Protein AF-A0A920RGD0-F1 (afdb_monomer_lite)

Structure (mmCIF, N/CA/C/O backbone):
data_AF-A0A920RGD0-F1
#
_entry.id   AF-A0A920RGD0-F1
#
loop_
_atom_site.group_PDB
_atom_site.id
_atom_site.type_symbol
_atom_si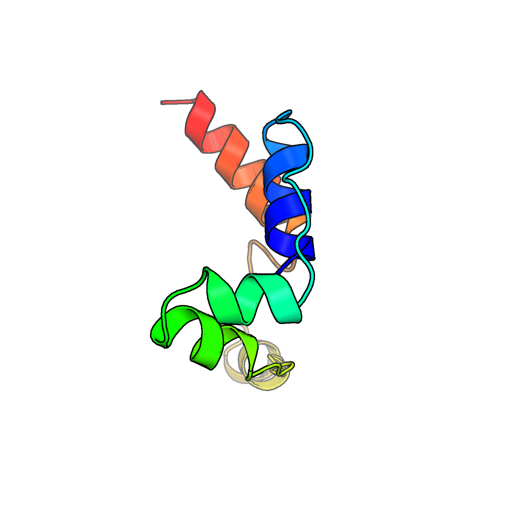te.label_atom_id
_atom_site.label_alt_id
_atom_site.label_comp_id
_atom_site.label_asym_id
_atom_site.label_entity_id
_atom_site.label_seq_id
_atom_site.pdbx_PDB_ins_code
_atom_site.Cartn_x
_atom_site.Cartn_y
_atom_site.Cartn_z
_atom_site.occupancy
_atom_site.B_iso_or_equiv
_atom_site.auth_seq_id
_atom_site.auth_comp_id
_atom_site.auth_asym_id
_atom_site.auth_atom_id
_atom_site.pdbx_PDB_model_num
ATOM 1 N N . MET A 1 1 ? 3.380 -2.016 -4.009 1.00 84.19 1 MET A N 1
ATOM 2 C CA . MET A 1 1 ? 3.411 -0.537 -3.965 1.00 84.19 1 MET A CA 1
ATOM 3 C C . MET A 1 1 ? 2.496 0.115 -4.984 1.00 84.19 1 MET A C 1
ATOM 5 O O . MET A 1 1 ? 1.741 0.980 -4.580 1.00 84.19 1 MET A O 1
ATOM 9 N N . THR A 1 2 ? 2.504 -0.288 -6.259 1.00 91.31 2 THR A N 1
ATOM 10 C CA . THR A 1 2 ? 1.645 0.315 -7.302 1.00 91.31 2 THR A CA 1
ATOM 11 C C . THR A 1 2 ? 0.172 0.431 -6.900 1.00 91.31 2 THR A C 1
ATOM 13 O O . THR A 1 2 ? -0.388 1.519 -6.944 1.00 91.31 2 THR A O 1
ATOM 16 N N . ASP A 1 3 ? -0.418 -0.667 -6.424 1.00 91.81 3 ASP A N 1
ATOM 17 C CA . ASP A 1 3 ? -1.823 -0.722 -5.999 1.00 91.81 3 ASP A CA 1
ATOM 18 C C . ASP A 1 3 ? -2.163 0.289 -4.885 1.00 91.81 3 ASP A C 1
ATOM 20 O O . ASP A 1 3 ? -3.183 0.966 -4.944 1.00 91.81 3 ASP A O 1
ATOM 24 N N . PHE A 1 4 ? -1.249 0.492 -3.929 1.00 94.12 4 PHE A N 1
ATOM 25 C CA . PHE A 1 4 ? -1.416 1.490 -2.870 1.00 94.12 4 PHE A CA 1
ATOM 26 C C . PHE A 1 4 ? -1.557 2.909 -3.437 1.00 94.12 4 PHE A C 1
ATOM 28 O O . PHE A 1 4 ? -2.473 3.633 -3.058 1.00 94.12 4 PHE A O 1
ATOM 35 N N . PHE A 1 5 ? -0.683 3.302 -4.371 1.00 94.62 5 PHE A N 1
ATOM 36 C CA . PHE A 1 5 ? -0.729 4.637 -4.976 1.00 94.62 5 PHE A CA 1
ATOM 37 C C . PHE A 1 5 ? -1.957 4.835 -5.868 1.00 94.62 5 PHE A C 1
ATOM 39 O O . PHE A 1 5 ? -2.515 5.929 -5.897 1.00 94.62 5 PHE A O 1
ATOM 46 N N . PHE A 1 6 ? -2.404 3.790 -6.567 1.00 95.75 6 PHE A N 1
ATOM 47 C CA . PHE A 1 6 ? -3.629 3.848 -7.364 1.00 95.75 6 PHE A CA 1
ATOM 48 C C . PHE A 1 6 ? -4.867 4.018 -6.488 1.00 95.75 6 PHE A C 1
ATOM 50 O O . PHE A 1 6 ? -5.686 4.894 -6.759 1.00 95.75 6 PHE A O 1
ATOM 57 N N . GLN A 1 7 ? -4.982 3.240 -5.411 1.00 96.06 7 GLN A N 1
ATOM 58 C CA . GLN A 1 7 ? -6.098 3.366 -4.476 1.00 96.06 7 GLN A CA 1
ATOM 59 C C . GLN A 1 7 ? -6.084 4.710 -3.740 1.00 96.06 7 GLN A C 1
ATOM 61 O O . GLN A 1 7 ? -7.143 5.309 -3.563 1.00 96.06 7 GLN A O 1
ATOM 66 N N . ALA A 1 8 ? -4.905 5.229 -3.385 1.00 95.19 8 ALA A N 1
ATOM 67 C CA . ALA A 1 8 ? -4.769 6.567 -2.816 1.00 95.19 8 ALA A CA 1
ATOM 68 C C . ALA A 1 8 ? -5.275 7.649 -3.784 1.00 95.19 8 ALA A C 1
ATOM 70 O O . ALA A 1 8 ? -6.104 8.474 -3.404 1.00 95.19 8 ALA A O 1
ATOM 71 N N . ALA A 1 9 ? -4.816 7.622 -5.042 1.00 95.88 9 ALA A N 1
ATOM 72 C CA . ALA A 1 9 ? -5.234 8.585 -6.059 1.00 95.88 9 ALA A CA 1
ATOM 73 C C . ALA A 1 9 ? -6.747 8.521 -6.305 1.00 95.88 9 ALA A C 1
ATOM 75 O O . ALA A 1 9 ? -7.412 9.554 -6.279 1.00 95.88 9 ALA A O 1
ATOM 76 N N . ALA A 1 10 ? -7.300 7.313 -6.444 1.00 95.38 10 ALA A N 1
ATOM 77 C CA . ALA A 1 10 ? -8.736 7.108 -6.608 1.00 95.38 10 ALA A CA 1
ATOM 78 C C . ALA A 1 10 ? -9.541 7.650 -5.414 1.00 95.38 10 ALA A C 1
ATOM 80 O O . ALA A 1 10 ? -10.534 8.344 -5.613 1.00 95.38 10 ALA A O 1
ATOM 81 N N . SER A 1 11 ? -9.089 7.390 -4.183 1.00 94.69 11 SER A N 1
ATOM 82 C CA . SER A 1 11 ? -9.776 7.840 -2.962 1.00 94.69 11 SER A CA 1
ATOM 83 C C . SER A 1 11 ? -9.773 9.363 -2.803 1.00 94.69 11 SER A C 1
ATOM 85 O O . SER A 1 11 ? -10.689 9.920 -2.207 1.00 94.69 11 SER A O 1
ATOM 87 N N . LEU A 1 12 ? -8.759 10.037 -3.349 1.00 93.75 12 LEU A N 1
ATOM 88 C CA . LEU A 1 12 ? -8.625 11.495 -3.339 1.00 93.75 12 LEU A CA 1
ATOM 89 C C . LEU A 1 12 ? -9.206 12.173 -4.593 1.00 93.75 12 LEU A C 1
ATOM 91 O O . LEU A 1 12 ? -9.122 13.393 -4.711 1.00 93.75 12 LEU A O 1
ATOM 95 N N . GLY A 1 13 ? -9.757 11.416 -5.551 1.00 93.69 13 GLY A N 1
ATOM 96 C CA . GLY A 1 13 ? -10.229 11.961 -6.831 1.00 93.69 13 GLY A CA 1
ATOM 97 C C . GLY A 1 13 ? -9.113 12.525 -7.722 1.00 93.69 13 GLY A C 1
ATOM 98 O O . GLY A 1 13 ? -9.371 13.355 -8.592 1.00 93.69 13 GLY A O 1
ATOM 99 N N . LEU A 1 14 ? -7.868 12.100 -7.501 1.00 95.44 14 LEU A N 1
ATOM 100 C CA . LEU A 1 14 ? -6.698 12.523 -8.266 1.00 95.44 14 LEU A CA 1
ATOM 101 C C . LEU A 1 14 ? -6.522 11.667 -9.530 1.00 95.44 14 LEU A C 1
ATOM 103 O O . LEU A 1 14 ? -6.938 10.504 -9.562 1.00 95.44 14 LEU A O 1
ATOM 107 N N . PRO A 1 15 ? -5.864 12.201 -10.576 1.00 96.75 15 PRO A N 1
ATOM 108 C CA . PRO A 1 15 ? -5.526 11.410 -11.750 1.00 96.75 15 PRO A CA 1
ATOM 109 C C . PRO A 1 15 ? -4.623 10.228 -11.381 1.00 96.75 15 PRO A C 1
ATOM 111 O O . PRO A 1 15 ? -3.779 10.314 -10.486 1.00 96.75 15 PRO A O 1
ATOM 114 N N . CYS A 1 16 ? -4.781 9.125 -12.116 1.00 94.69 16 CYS A N 1
ATOM 115 C CA . CYS A 1 16 ? -3.950 7.941 -11.937 1.00 94.69 16 CYS A CA 1
ATOM 116 C C . CYS A 1 16 ? -2.464 8.295 -12.158 1.00 94.69 16 CYS A C 1
ATOM 118 O O . CYS A 1 16 ? -2.131 8.876 -13.198 1.00 94.69 16 CYS A O 1
ATOM 120 N N . PRO A 1 17 ? -1.565 7.973 -11.209 1.00 95.12 17 PRO A N 1
ATOM 121 C CA . PRO A 1 17 ? -0.158 8.321 -11.332 1.00 95.12 17 PRO A CA 1
ATOM 122 C C . PRO A 1 17 ? 0.507 7.563 -12.494 1.00 95.12 17 PRO A C 1
ATOM 124 O O . PRO A 1 17 ? 0.151 6.416 -12.780 1.00 95.12 17 PRO A O 1
ATOM 127 N N . PRO A 1 18 ? 1.505 8.172 -13.160 1.00 93.81 18 PRO A N 1
ATOM 128 C CA . PRO A 1 18 ? 2.193 7.540 -14.276 1.00 93.81 18 PRO A CA 1
ATOM 129 C C . PRO A 1 18 ? 2.965 6.297 -13.822 1.00 93.81 18 PRO A C 1
ATOM 131 O O . PRO A 1 18 ? 3.599 6.280 -12.766 1.00 93.81 18 PRO A O 1
ATOM 134 N N . VAL A 1 19 ? 2.963 5.268 -14.668 1.00 94.81 19 VAL A N 1
ATOM 135 C CA . VAL A 1 19 ? 3.708 4.027 -14.434 1.00 94.81 19 VAL A CA 1
ATOM 136 C C . VAL A 1 19 ? 5.020 4.066 -15.207 1.00 94.81 19 VAL A C 1
ATOM 138 O O . VAL A 1 19 ? 5.057 4.430 -16.382 1.00 94.81 19 VAL A O 1
ATOM 141 N N . ILE A 1 20 ? 6.106 3.663 -14.553 1.00 94.31 20 ILE A N 1
ATOM 142 C CA . ILE A 1 20 ? 7.421 3.512 -15.177 1.00 94.31 20 ILE A CA 1
ATOM 143 C C . ILE A 1 20 ? 7.842 2.044 -15.184 1.00 94.31 20 ILE A C 1
ATOM 145 O O . ILE A 1 20 ? 7.477 1.271 -14.300 1.00 94.31 20 ILE A O 1
ATOM 149 N N . SER A 1 21 ? 8.631 1.655 -16.186 1.00 93.81 21 SER A N 1
ATOM 150 C CA . SER A 1 21 ? 9.226 0.319 -16.232 1.00 93.81 21 SER A CA 1
ATOM 151 C C . SER A 1 21 ? 10.278 0.150 -15.136 1.00 93.81 21 SER A C 1
ATOM 153 O O . SER A 1 21 ? 10.883 1.125 -14.688 1.00 93.81 21 SER A O 1
ATOM 155 N N . MET A 1 22 ? 10.581 -1.097 -14.762 1.00 91.00 22 MET A N 1
ATOM 156 C CA . MET A 1 22 ? 11.673 -1.373 -13.819 1.00 91.00 22 MET A CA 1
ATOM 157 C C . MET A 1 22 ? 13.037 -0.886 -14.324 1.00 91.00 22 MET A C 1
ATOM 159 O O . MET A 1 22 ? 13.872 -0.483 -13.520 1.00 91.00 22 MET A O 1
ATOM 163 N N . ALA A 1 23 ? 13.266 -0.877 -15.642 1.00 94.75 23 ALA A N 1
ATOM 164 C CA . ALA A 1 23 ? 14.489 -0.322 -16.223 1.00 94.75 23 ALA A CA 1
ATOM 165 C C . ALA A 1 23 ? 14.595 1.189 -15.968 1.00 94.75 23 ALA A C 1
ATOM 167 O O . ALA A 1 23 ? 15.628 1.666 -15.505 1.00 94.75 23 ALA A O 1
ATOM 168 N N . ARG A 1 24 ? 13.503 1.932 -16.193 1.00 95.12 24 ARG A N 1
ATOM 169 C CA . ARG A 1 24 ? 13.447 3.365 -15.889 1.00 95.12 24 ARG A CA 1
ATOM 170 C C . ARG A 1 24 ? 13.548 3.617 -14.386 1.00 95.12 24 ARG A C 1
ATOM 172 O O . ARG A 1 24 ? 14.289 4.501 -13.986 1.00 95.12 24 ARG A O 1
ATOM 179 N N . ALA A 1 25 ? 12.886 2.802 -13.565 1.00 93.00 25 ALA A N 1
ATOM 180 C CA . ALA A 1 25 ? 12.960 2.891 -12.110 1.00 93.00 25 ALA A CA 1
ATOM 181 C C . ALA A 1 25 ? 14.406 2.778 -11.600 1.00 93.00 25 ALA A C 1
ATOM 183 O O . ALA A 1 25 ? 14.832 3.620 -10.818 1.00 93.00 25 ALA A O 1
ATOM 184 N N . LYS A 1 26 ? 15.186 1.807 -12.099 1.00 94.00 26 LYS A N 1
ATOM 185 C CA . LYS A 1 26 ? 16.615 1.651 -11.761 1.00 94.00 26 LYS A CA 1
ATOM 186 C C . LYS A 1 26 ? 17.471 2.864 -12.133 1.00 94.00 26 LYS A C 1
ATOM 188 O O . LYS A 1 26 ? 18.477 3.102 -11.482 1.00 94.00 26 LYS A O 1
ATOM 193 N N . ALA A 1 27 ? 17.085 3.608 -13.168 1.00 95.94 27 ALA A N 1
ATOM 194 C CA . ALA A 1 27 ? 17.809 4.795 -13.614 1.00 95.94 27 ALA A CA 1
ATOM 195 C C . ALA A 1 27 ? 17.407 6.078 -12.865 1.00 95.94 27 ALA A C 1
ATOM 197 O O . ALA A 1 27 ? 18.181 7.030 -12.850 1.00 95.94 27 ALA A O 1
ATOM 198 N N . THR A 1 28 ? 16.199 6.138 -12.289 1.00 94.88 28 THR A N 1
ATOM 199 C CA . THR A 1 28 ? 15.633 7.389 -11.746 1.00 94.88 28 THR A CA 1
ATOM 200 C C . THR A 1 28 ? 15.343 7.370 -10.247 1.00 94.88 28 THR A C 1
ATOM 202 O O . THR A 1 28 ? 15.154 8.434 -9.666 1.00 94.88 28 THR A O 1
ATOM 205 N N . LEU A 1 29 ? 15.231 6.198 -9.618 1.00 93.25 29 LEU A N 1
ATOM 206 C CA . LEU A 1 29 ? 14.947 6.078 -8.186 1.00 93.25 29 LEU A CA 1
ATOM 207 C C . LEU A 1 29 ? 16.245 5.939 -7.387 1.00 93.25 29 LEU A C 1
ATOM 209 O O . LEU A 1 29 ? 17.186 5.288 -7.828 1.00 93.25 29 LEU A O 1
ATOM 213 N N . GLY A 1 30 ? 16.272 6.520 -6.186 1.00 95.12 30 GLY A N 1
ATOM 214 C CA . GLY A 1 30 ? 17.400 6.364 -5.267 1.00 95.12 30 GLY A CA 1
ATOM 215 C C . GLY A 1 30 ? 17.544 4.931 -4.746 1.00 95.12 30 GLY A C 1
ATOM 216 O O . GLY A 1 30 ? 16.570 4.174 -4.686 1.00 95.12 30 GLY A O 1
ATOM 217 N N . GLU A 1 31 ? 18.753 4.578 -4.309 1.00 93.19 31 GLU A N 1
ATOM 218 C CA . GLU A 1 31 ? 19.111 3.220 -3.869 1.00 93.19 31 GLU A CA 1
ATOM 219 C C . GLU A 1 31 ? 18.195 2.675 -2.769 1.00 93.19 31 GLU A C 1
ATOM 221 O O . GLU A 1 31 ? 17.754 1.531 -2.848 1.00 93.19 31 GLU A O 1
ATOM 226 N N . GLY A 1 32 ? 17.830 3.499 -1.780 1.00 93.50 32 GLY A N 1
ATOM 227 C CA . GLY A 1 32 ? 16.924 3.081 -0.707 1.00 93.50 32 GLY A CA 1
ATOM 228 C C . GLY A 1 32 ? 15.539 2.663 -1.217 1.00 93.50 32 GLY A C 1
ATOM 229 O O . GLY A 1 32 ? 14.985 1.663 -0.766 1.00 93.50 32 GLY A O 1
ATOM 230 N N . MET A 1 33 ? 14.999 3.377 -2.210 1.00 91.94 33 MET A N 1
ATOM 231 C CA . MET A 1 33 ? 13.716 3.029 -2.828 1.00 91.94 33 MET A CA 1
ATOM 232 C C . MET A 1 33 ? 13.836 1.762 -3.679 1.00 91.94 33 MET A C 1
ATOM 234 O O . MET A 1 33 ? 12.947 0.916 -3.653 1.00 91.94 33 MET A O 1
ATOM 238 N N . LEU A 1 34 ? 14.939 1.607 -4.416 1.00 93.31 34 LEU A N 1
ATOM 239 C CA . LEU A 1 34 ? 15.197 0.396 -5.198 1.00 93.31 34 LEU A CA 1
ATOM 240 C C . LEU A 1 34 ? 15.341 -0.838 -4.306 1.00 93.31 34 LEU A C 1
ATOM 242 O O . LEU A 1 34 ? 14.774 -1.877 -4.633 1.00 93.31 34 LEU A O 1
ATOM 246 N N . SER A 1 35 ? 16.036 -0.706 -3.175 1.00 93.25 35 SER A N 1
ATOM 247 C C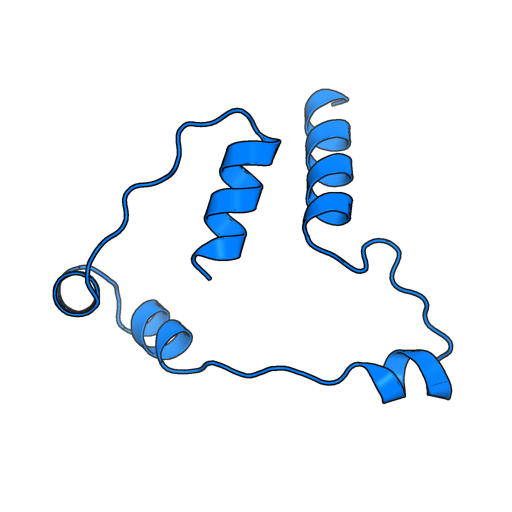A . SER A 1 35 ? 16.162 -1.757 -2.164 1.00 93.25 35 SER A CA 1
ATOM 248 C C . SER A 1 35 ? 14.792 -2.162 -1.617 1.00 93.25 35 SER A C 1
ATOM 250 O O . SER A 1 35 ? 14.422 -3.332 -1.659 1.00 93.25 35 SER A O 1
ATOM 252 N N . TYR A 1 36 ? 13.967 -1.182 -1.237 1.00 92.19 36 TYR A N 1
ATOM 253 C CA . TYR A 1 36 ? 12.606 -1.446 -0.774 1.00 92.19 36 TYR A CA 1
ATOM 254 C C . TYR A 1 36 ? 11.738 -2.148 -1.832 1.00 92.19 36 TYR A C 1
ATOM 256 O O . TYR A 1 36 ? 11.011 -3.086 -1.520 1.00 92.19 36 TYR A O 1
ATOM 264 N N . LEU A 1 37 ? 11.817 -1.724 -3.099 1.00 90.69 37 LEU A N 1
ATOM 265 C CA . LEU A 1 37 ? 11.062 -2.344 -4.194 1.00 90.69 37 LEU A CA 1
ATOM 266 C C . LEU A 1 37 ? 11.560 -3.750 -4.557 1.00 90.69 37 LEU A C 1
ATOM 268 O O . LEU A 1 37 ? 10.790 -4.525 -5.128 1.00 90.69 37 LEU A O 1
ATOM 272 N N . ALA A 1 38 ? 12.817 -4.080 -4.253 1.00 90.56 38 ALA A N 1
ATOM 273 C CA . ALA A 1 38 ? 13.371 -5.413 -4.472 1.00 90.56 38 ALA A CA 1
ATOM 274 C C . ALA A 1 38 ? 12.803 -6.453 -3.489 1.00 90.56 38 ALA A C 1
ATOM 276 O O . ALA A 1 38 ? 12.815 -7.647 -3.787 1.00 90.56 38 ALA A O 1
ATOM 277 N N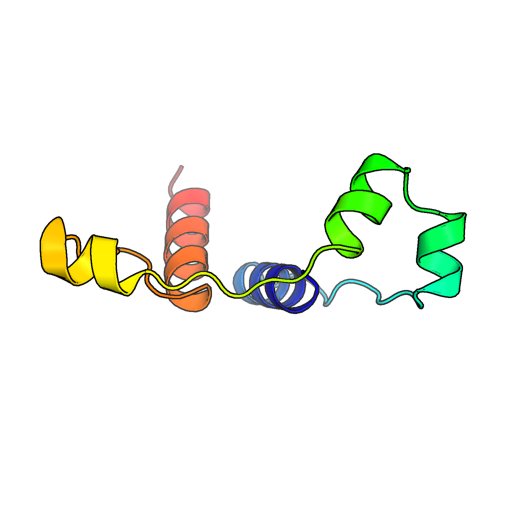 . GLU A 1 39 ? 12.259 -6.014 -2.353 1.00 89.62 39 GLU A N 1
ATOM 278 C CA . GLU A 1 39 ? 11.702 -6.886 -1.325 1.00 89.62 39 GLU A CA 1
ATOM 279 C C . GLU A 1 39 ? 10.169 -6.881 -1.349 1.00 89.62 39 GLU A C 1
ATOM 281 O O . GLU A 1 39 ? 9.503 -5.939 -0.919 1.00 89.62 39 GLU A O 1
ATOM 286 N N . SER A 1 40 ? 9.576 -7.987 -1.806 1.00 88.25 40 SER A N 1
ATOM 287 C CA . SER A 1 40 ? 8.127 -8.194 -1.754 1.00 88.25 40 SER A CA 1
ATOM 288 C C . SER A 1 40 ? 7.782 -9.404 -0.898 1.00 88.25 40 SER A C 1
ATOM 290 O O . SER A 1 40 ? 8.205 -10.523 -1.181 1.00 88.25 40 SER A O 1
ATOM 292 N N . LYS A 1 41 ? 6.995 -9.182 0.158 1.00 90.88 41 LYS A N 1
ATOM 293 C CA . LYS A 1 41 ? 6.537 -10.236 1.066 1.00 90.88 41 LYS A CA 1
ATOM 294 C C . LYS A 1 41 ? 5.088 -10.025 1.479 1.00 90.88 41 LYS A C 1
ATOM 296 O O . LYS A 1 41 ? 4.624 -8.894 1.610 1.00 90.88 41 LYS A O 1
ATOM 301 N N . ARG A 1 42 ? 4.385 -11.130 1.728 1.00 94.25 42 ARG A N 1
ATOM 302 C CA . ARG A 1 42 ? 3.090 -11.135 2.416 1.00 94.25 42 ARG A CA 1
ATOM 303 C C . ARG A 1 42 ? 3.331 -11.555 3.857 1.00 94.25 42 ARG A C 1
ATOM 305 O O . ARG A 1 42 ? 3.953 -12.584 4.094 1.00 94.25 42 ARG A O 1
ATOM 312 N N . ILE A 1 43 ? 2.871 -10.742 4.800 1.00 95.12 43 ILE A N 1
ATOM 313 C CA . ILE A 1 43 ? 3.003 -11.025 6.229 1.00 95.12 43 ILE A CA 1
ATOM 314 C C . ILE A 1 43 ? 1.676 -11.572 6.738 1.00 95.12 43 ILE A C 1
ATOM 316 O O . ILE A 1 43 ? 0.638 -10.936 6.563 1.00 95.12 43 ILE A O 1
ATOM 320 N N . ASP A 1 44 ? 1.721 -12.746 7.360 1.00 96.75 44 ASP A N 1
ATOM 321 C CA . ASP A 1 44 ? 0.567 -13.320 8.043 1.00 96.75 44 ASP A CA 1
ATOM 322 C C . ASP A 1 44 ? 0.317 -12.586 9.370 1.00 96.75 44 ASP A C 1
ATOM 324 O O . ASP A 1 44 ? 1.216 -12.429 10.198 1.00 96.75 44 ASP A O 1
ATOM 328 N N . ASN A 1 45 ? -0.921 -12.140 9.573 1.00 97.06 45 ASN A N 1
ATOM 329 C CA . ASN A 1 45 ? -1.361 -11.458 10.786 1.00 97.06 45 ASN A CA 1
ATOM 330 C C . ASN A 1 45 ? -2.192 -12.365 11.718 1.00 97.06 45 ASN A C 1
ATOM 332 O O . ASN A 1 45 ? -2.673 -11.898 12.752 1.00 97.06 45 ASN A O 1
ATOM 336 N N . THR A 1 46 ? -2.322 -13.661 11.416 1.00 97.75 46 THR A N 1
ATOM 337 C CA . THR A 1 46 ? -3.120 -14.631 12.185 1.00 97.75 46 THR A CA 1
ATOM 338 C C . THR A 1 46 ? -2.739 -14.654 13.662 1.00 97.75 46 THR A C 1
ATOM 340 O O . THR A 1 46 ? -3.613 -14.672 14.528 1.00 97.75 46 THR A O 1
ATOM 343 N N . ARG A 1 47 ? -1.441 -14.596 13.994 1.00 97.81 47 ARG A N 1
ATOM 344 C CA . ARG A 1 47 ? -0.997 -14.594 15.398 1.00 97.81 47 ARG A CA 1
ATOM 345 C C . ARG A 1 47 ? -1.478 -13.351 16.148 1.00 97.81 47 ARG A C 1
ATOM 347 O O . ARG A 1 47 ? -1.962 -13.482 17.267 1.00 97.81 47 ARG A O 1
ATOM 354 N N . MET A 1 48 ? -1.401 -12.175 15.527 1.00 97.56 48 MET A N 1
ATOM 355 C CA . MET A 1 48 ? -1.912 -10.926 16.101 1.00 97.56 48 MET A CA 1
ATOM 356 C C . MET A 1 48 ? -3.422 -11.030 16.362 1.00 97.56 48 MET A C 1
ATOM 358 O O . MET A 1 48 ? -3.878 -10.746 17.466 1.00 97.56 48 MET A O 1
ATOM 362 N N . ARG A 1 49 ? -4.185 -11.525 15.383 1.00 97.56 49 ARG A N 1
ATOM 363 C CA . ARG A 1 49 ? -5.644 -11.667 15.496 1.00 97.56 49 ARG A CA 1
ATOM 364 C C . ARG A 1 49 ? -6.050 -12.700 16.549 1.00 97.56 49 ARG A C 1
ATOM 366 O O . ARG A 1 49 ? -6.919 -12.445 17.373 1.00 97.56 49 ARG A O 1
ATOM 373 N N . ASN A 1 50 ? -5.388 -13.854 16.575 1.00 97.88 50 ASN A N 1
ATOM 374 C CA . ASN A 1 50 ? -5.815 -14.982 17.406 1.00 97.88 50 ASN A CA 1
ATOM 375 C C . ASN A 1 50 ? -5.226 -14.967 18.817 1.00 97.88 50 ASN A C 1
ATOM 377 O O . ASN A 1 50 ? -5.913 -15.364 19.751 1.00 97.88 50 ASN A O 1
ATOM 381 N N . HIS A 1 51 ? -3.972 -14.543 18.987 1.00 98.00 51 HIS A N 1
ATOM 382 C CA . HIS A 1 51 ? -3.325 -14.541 20.304 1.00 98.00 51 HIS A CA 1
ATOM 383 C C . HIS A 1 51 ? -3.536 -13.219 21.030 1.00 98.00 51 HIS A C 1
ATOM 385 O O . HIS A 1 51 ? -3.869 -13.229 22.209 1.00 98.00 51 HIS A O 1
ATOM 391 N N . LEU A 1 52 ? -3.369 -12.092 20.330 1.00 97.69 52 LEU A N 1
ATOM 392 C CA . LEU A 1 52 ? -3.560 -10.768 20.930 1.00 97.69 52 LEU A CA 1
ATOM 393 C C . LEU A 1 52 ? -5.021 -10.306 20.878 1.00 97.69 52 LEU A C 1
ATOM 395 O O . LEU A 1 52 ? -5.348 -9.293 21.483 1.00 97.69 52 LEU A O 1
ATOM 399 N N . ARG A 1 53 ? -5.896 -11.046 20.178 1.00 97.44 53 ARG A N 1
ATOM 400 C CA . ARG A 1 53 ? -7.330 -10.736 20.031 1.00 97.44 53 ARG A CA 1
ATOM 401 C C . ARG A 1 53 ? -7.585 -9.347 19.435 1.00 97.44 53 ARG A C 1
ATOM 403 O O . ARG A 1 53 ? -8.572 -8.700 19.763 1.00 97.44 53 ARG A O 1
ATOM 410 N N . ILE A 1 54 ? -6.692 -8.905 18.546 1.00 97.38 54 ILE A N 1
ATOM 411 C CA . ILE A 1 54 ? -6.800 -7.617 17.857 1.00 97.38 54 ILE A CA 1
ATOM 412 C C . ILE A 1 54 ? -7.606 -7.791 16.571 1.00 97.38 54 ILE A C 1
ATOM 414 O O . ILE A 1 54 ? -7.203 -8.544 15.680 1.00 97.38 54 ILE A O 1
ATOM 418 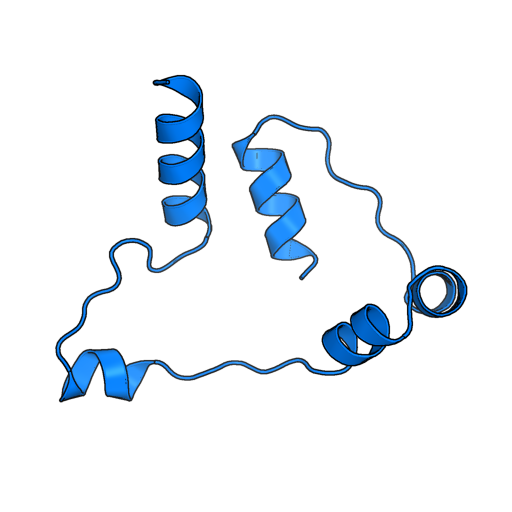N N . GLU A 1 55 ? -8.686 -7.023 16.447 1.00 96.25 55 GLU A N 1
ATOM 419 C CA . GLU A 1 55 ? -9.370 -6.792 15.176 1.00 96.25 55 GLU A CA 1
ATOM 420 C C . GLU A 1 55 ? -8.895 -5.447 14.599 1.00 96.25 55 GLU A C 1
ATOM 422 O O . GLU A 1 55 ? -9.090 -4.416 15.245 1.00 96.25 55 GLU A O 1
ATOM 427 N N . PRO A 1 56 ? -8.240 -5.416 13.423 1.00 95.75 56 PRO A N 1
ATOM 428 C CA . PRO A 1 56 ? -7.833 -4.166 12.797 1.00 95.75 56 PRO A CA 1
ATOM 429 C C . PRO A 1 56 ? -9.051 -3.313 12.442 1.00 95.75 56 PRO A C 1
ATOM 431 O O . PRO A 1 56 ? -9.942 -3.772 11.731 1.00 95.75 56 PRO A O 1
ATOM 434 N N . GLU A 1 57 ? -9.045 -2.052 12.871 1.00 95.69 57 GLU A N 1
ATOM 435 C CA . GLU A 1 57 ? -10.067 -1.065 12.496 1.00 95.69 57 GLU A CA 1
ATOM 436 C C . GLU A 1 57 ? -10.095 -0.836 10.971 1.00 95.69 57 GLU A C 1
ATOM 438 O O . GLU A 1 57 ? -11.159 -0.734 10.361 1.00 95.69 57 GLU A O 1
ATOM 443 N N . PHE A 1 58 ? -8.917 -0.873 10.334 1.00 96.44 58 PHE A N 1
ATOM 444 C CA . PHE A 1 58 ? -8.732 -0.750 8.886 1.00 96.44 58 PHE A CA 1
ATOM 445 C C . PHE A 1 58 ? -8.100 -2.031 8.317 1.00 96.44 58 PHE A C 1
ATOM 447 O O . PHE A 1 58 ? -6.882 -2.101 8.147 1.00 96.44 58 PHE A O 1
ATOM 454 N N . PRO A 1 59 ? -8.896 -3.085 8.057 1.00 95.69 59 PRO A N 1
ATOM 455 C CA . PRO A 1 59 ? -8.379 -4.374 7.592 1.00 95.69 59 PRO A CA 1
ATOM 456 C C . PRO A 1 59 ? -7.911 -4.360 6.130 1.00 95.69 59 PRO A C 1
ATOM 458 O O . PRO A 1 59 ? -7.206 -5.274 5.705 1.00 95.69 59 PRO A O 1
ATOM 461 N N . ASP A 1 60 ? -8.295 -3.340 5.365 1.00 95.00 60 ASP A N 1
ATOM 462 C CA . ASP A 1 60 ? -7.950 -3.170 3.960 1.00 95.00 60 ASP A CA 1
ATOM 463 C C . ASP A 1 60 ? -7.699 -1.693 3.619 1.00 95.00 60 ASP A C 1
ATOM 465 O O . ASP A 1 60 ? -8.032 -0.780 4.383 1.00 95.00 60 ASP A O 1
ATOM 469 N N . LEU A 1 61 ? -7.076 -1.470 2.459 1.00 95.06 61 LEU A N 1
ATOM 470 C CA . LEU A 1 61 ? -6.705 -0.137 1.991 1.00 95.06 61 LEU A CA 1
ATOM 471 C C . LEU A 1 61 ? -7.923 0.746 1.713 1.00 95.06 61 LEU A C 1
ATOM 473 O O . LEU A 1 61 ? -7.880 1.929 2.035 1.00 95.06 61 LEU A O 1
ATOM 477 N N . ALA A 1 62 ? -9.010 0.195 1.169 1.00 93.69 62 ALA A N 1
ATOM 478 C CA . ALA A 1 62 ? -10.200 0.970 0.831 1.00 93.69 62 ALA A CA 1
ATOM 479 C C . ALA A 1 62 ? -10.835 1.601 2.080 1.00 93.69 62 ALA A C 1
ATOM 481 O O . ALA A 1 62 ? -11.130 2.796 2.086 1.00 93.69 62 ALA A O 1
ATOM 482 N N . ARG A 1 63 ? -10.981 0.829 3.165 1.00 95.69 63 ARG A N 1
ATOM 483 C CA . ARG A 1 63 ? -11.476 1.336 4.455 1.00 95.69 63 ARG A CA 1
ATOM 484 C C . ARG A 1 63 ? -10.527 2.363 5.060 1.00 95.69 63 ARG A C 1
ATOM 486 O O . ARG A 1 63 ? -10.982 3.408 5.518 1.00 95.69 63 ARG A O 1
ATOM 493 N N . GLY A 1 64 ? -9.223 2.079 5.038 1.00 96.19 64 GLY A N 1
ATOM 494 C CA . GLY A 1 64 ? -8.205 2.996 5.553 1.00 96.19 64 GLY A CA 1
ATOM 495 C C . GLY A 1 64 ? -8.207 4.343 4.828 1.00 96.19 64 GLY A C 1
ATOM 496 O O . GLY A 1 64 ? -8.214 5.391 5.470 1.00 96.19 64 GLY A O 1
ATOM 497 N N . PHE A 1 65 ? -8.260 4.334 3.494 1.00 96.12 65 PHE A N 1
ATOM 498 C CA . PHE A 1 65 ? -8.291 5.563 2.706 1.00 96.12 65 PHE A CA 1
ATOM 499 C C . PHE A 1 65 ? -9.607 6.327 2.851 1.00 96.12 65 PHE A C 1
ATOM 501 O O . PHE A 1 65 ? -9.560 7.543 3.008 1.00 96.12 65 PHE A O 1
ATOM 508 N N . ALA A 1 66 ? -10.762 5.653 2.854 1.00 94.19 66 ALA A N 1
ATOM 509 C CA . ALA A 1 66 ? -12.049 6.322 3.050 1.00 94.19 66 ALA A CA 1
ATOM 510 C C . ALA A 1 66 ? -12.084 7.111 4.371 1.00 94.19 66 ALA A C 1
ATOM 512 O O . ALA A 1 66 ? -12.524 8.263 4.399 1.00 94.19 66 ALA A O 1
ATOM 513 N N . ASP A 1 67 ? -11.566 6.523 5.454 1.00 96.19 67 ASP A N 1
ATOM 514 C CA . ASP A 1 67 ? -11.485 7.201 6.746 1.00 96.19 67 ASP A CA 1
ATOM 515 C C . ASP A 1 67 ? -10.451 8.337 6.754 1.00 96.19 67 ASP A C 1
ATOM 517 O O . ASP A 1 67 ? -10.751 9.439 7.218 1.00 96.19 67 ASP A O 1
ATOM 521 N N . ALA A 1 68 ? -9.261 8.107 6.191 1.00 94.94 68 ALA A N 1
ATOM 522 C CA . ALA A 1 68 ? -8.214 9.123 6.108 1.00 94.94 68 ALA A CA 1
ATOM 523 C C . ALA A 1 68 ? -8.669 10.362 5.317 1.00 94.94 68 ALA A C 1
ATOM 525 O O . ALA A 1 68 ? -8.476 11.490 5.775 1.00 94.94 68 ALA A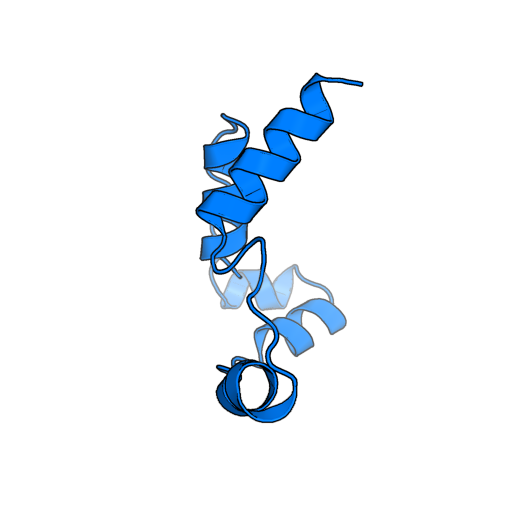 O 1
ATOM 526 N N . VAL A 1 69 ? -9.326 10.162 4.169 1.00 95.25 69 VAL A N 1
ATOM 527 C CA . VAL A 1 69 ? -9.873 11.248 3.342 1.00 95.25 69 VAL A CA 1
ATOM 528 C C . VAL A 1 69 ? -10.935 12.014 4.118 1.00 95.25 69 VAL A C 1
ATOM 530 O O . VAL A 1 69 ? -10.825 13.233 4.248 1.00 95.25 69 VAL A O 1
ATOM 533 N N . ARG A 1 70 ? -11.901 11.309 4.723 1.00 94.44 70 ARG A N 1
ATOM 534 C CA . ARG A 1 70 ? -12.950 11.927 5.544 1.00 94.44 70 ARG A CA 1
ATOM 535 C C . ARG A 1 70 ? -12.367 12.814 6.647 1.00 94.44 70 ARG A C 1
ATOM 537 O O . ARG A 1 70 ? -12.854 13.924 6.849 1.00 94.44 70 ARG A O 1
ATOM 544 N N . ARG A 1 71 ? -11.331 12.346 7.354 1.00 94.12 71 ARG A N 1
ATOM 545 C CA . ARG A 1 71 ? -10.665 13.122 8.416 1.00 94.12 71 ARG A CA 1
ATOM 546 C C . ARG A 1 71 ? -9.901 14.326 7.870 1.00 94.12 71 ARG A C 1
ATOM 548 O O . ARG A 1 71 ? -9.913 15.370 8.508 1.00 94.12 71 ARG A O 1
ATOM 555 N N . SER A 1 72 ? -9.275 14.200 6.700 1.00 89.69 72 SER A N 1
ATOM 556 C CA . SER A 1 72 ? -8.514 15.294 6.079 1.00 89.69 72 SER A CA 1
ATOM 557 C C . SER A 1 72 ? -9.386 16.469 5.622 1.00 89.69 72 SER A C 1
ATOM 559 O O . SER A 1 72 ? -8.906 17.593 5.571 1.00 89.69 72 SER A O 1
ATOM 561 N N . THR A 1 73 ? -10.665 16.222 5.325 1.00 81.44 73 THR A N 1
ATOM 562 C CA . THR A 1 73 ? -11.629 17.248 4.885 1.00 81.44 73 THR A CA 1
ATOM 563 C C . THR A 1 73 ? -12.446 17.868 6.024 1.00 81.44 73 THR A C 1
ATOM 565 O O . THR A 1 73 ? -13.257 18.752 5.775 1.00 81.44 73 THR A O 1
ATOM 568 N N . GLN A 1 74 ? -12.306 17.356 7.252 1.00 73.25 74 GLN A N 1
ATOM 569 C CA . GLN A 1 74 ? -13.063 17.798 8.435 1.00 73.25 74 GLN A CA 1
ATOM 570 C C . GLN A 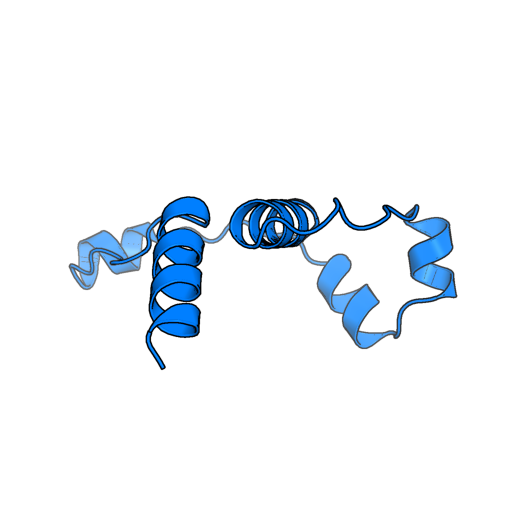1 74 ? -12.253 18.709 9.376 1.00 73.25 74 GLN A C 1
ATOM 572 O O . GLN A 1 74 ? -12.794 19.144 10.392 1.00 73.25 74 GLN A O 1
ATOM 577 N N . ALA A 1 75 ? -10.984 18.973 9.054 1.00 53.06 75 ALA A N 1
ATOM 578 C CA . ALA A 1 75 ? -10.109 19.928 9.738 1.00 53.06 75 ALA A CA 1
ATOM 579 C C . ALA A 1 75 ? -10.089 21.265 8.988 1.00 53.06 75 ALA A C 1
ATOM 581 O O . ALA A 1 75 ? -10.012 22.307 9.674 1.00 53.06 75 ALA A O 1
#

Sequence (75 aa):
MTDFFFQAAASLGLPCPPVISMARAKATLGEGMLSYLAESKRIDNTRMRNHLRIEPEFPDLARGFADAVRRSTQA

Radius of gyration: 16.31 Å; chains: 1; bounding box: 32×35×37 Å

pLDDT: mean 93.47, std 5.99, range [53.06, 98.0]

Secondary structure (DSSP, 8-state):
-HHHHHHHHHHTTPPPPPP--HHHHHHHS-HHHHHHHH---PPP-HHHHHHS-PPPS--SHHHHHHHHHHHHT--

Foldseek 3Di:
DQVLQQLLCVLQVHPRDDDDDPVVCVVPPDPVVVVVVVDDDDDDCCCCCPVVVDDDPDPDSNSVSNVVNVVVVVD